Protein AF-A0A1W1HCV2-F1 (afdb_monomer_lite)

Radius of gyration: 14.99 Å; chains: 1; bounding box: 44×20×31 Å

pLDDT: mean 83.81, std 13.78, range [49.5, 97.44]

Sequence (64 aa):
MIVFVVMRFDPMQCGACGNGNLDKIFVQKEDAELYIKNTRCRRGVSWQIEERSVEVHYDESLVQ

Organism: NCBI:txid1246637

Foldseek 3Di:
DKKKWKWKADPPDDPVPTGTDGDDIGPDPVVSVVVVVPDPDDPPMDMDIDIDDDDDDDDPVPPD

Structure (mmCIF, N/CA/C/O backbone):
data_AF-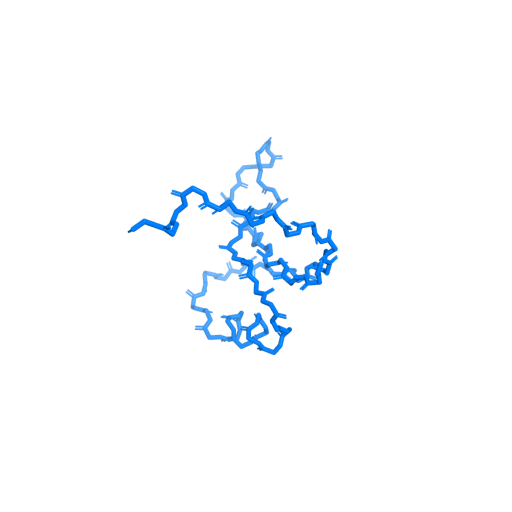A0A1W1HCV2-F1
#
_entry.id   AF-A0A1W1HCV2-F1
#
loop_
_atom_site.group_PDB
_atom_site.id
_atom_site.type_symbol
_atom_site.label_atom_id
_atom_site.label_alt_id
_atom_site.label_comp_id
_atom_site.label_asym_id
_atom_site.label_entity_id
_atom_site.label_seq_id
_atom_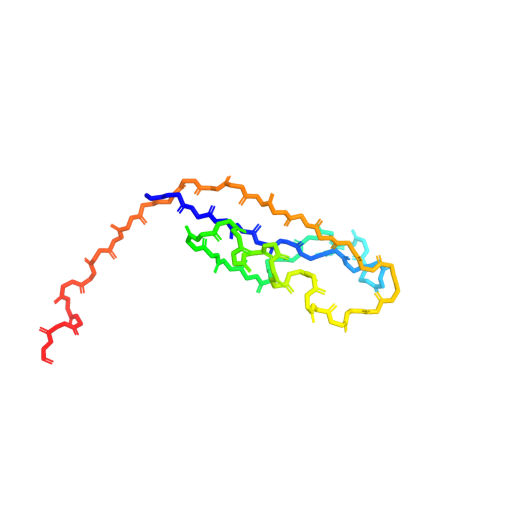site.pdbx_PDB_ins_code
_atom_site.Cartn_x
_atom_site.Cartn_y
_atom_site.Cartn_z
_atom_site.occupancy
_atom_site.B_iso_or_equiv
_atom_site.auth_seq_id
_atom_site.auth_comp_id
_atom_site.auth_asym_id
_atom_site.auth_atom_id
_atom_site.pdbx_PDB_model_num
ATOM 1 N N . MET A 1 1 ? -13.621 4.950 9.547 1.00 91.00 1 MET A N 1
ATOM 2 C CA . MET A 1 1 ? -12.495 4.172 10.106 1.00 91.00 1 MET A CA 1
ATOM 3 C C . MET A 1 1 ? -11.269 4.366 9.227 1.00 91.00 1 MET A C 1
ATOM 5 O O . MET A 1 1 ? -11.439 4.674 8.054 1.00 91.00 1 MET A O 1
ATOM 9 N N . ILE A 1 2 ? -10.062 4.211 9.771 1.00 94.69 2 ILE A N 1
ATOM 10 C CA . ILE A 1 2 ? -8.830 4.260 8.970 1.00 94.69 2 ILE A CA 1
ATOM 11 C C . ILE A 1 2 ? -8.510 2.860 8.444 1.00 94.69 2 ILE A C 1
ATOM 13 O O . ILE A 1 2 ? -8.675 1.875 9.163 1.00 94.69 2 ILE A O 1
ATOM 17 N N . VAL A 1 3 ? -8.071 2.784 7.189 1.00 96.56 3 VAL A N 1
ATOM 18 C CA . VAL A 1 3 ? -7.556 1.571 6.550 1.00 96.56 3 VAL A CA 1
ATOM 19 C C . VAL A 1 3 ? -6.236 1.858 5.841 1.00 96.56 3 VAL A C 1
ATOM 21 O O . VAL A 1 3 ? -5.951 2.988 5.443 1.00 96.56 3 VAL A O 1
ATOM 24 N N . PHE A 1 4 ? -5.448 0.807 5.655 1.00 97.38 4 PHE A N 1
ATOM 25 C CA . PHE A 1 4 ? -4.151 0.824 4.997 1.00 97.38 4 PHE A CA 1
ATOM 26 C C . PHE A 1 4 ? -4.253 0.057 3.682 1.00 97.38 4 PHE A C 1
ATOM 28 O O . PHE A 1 4 ? -4.438 -1.162 3.657 1.00 97.38 4 PHE A O 1
ATOM 35 N N . VAL A 1 5 ? -4.176 0.795 2.583 1.00 95.88 5 VAL A N 1
ATOM 36 C CA . VAL A 1 5 ? -4.352 0.301 1.222 1.00 95.88 5 VAL A CA 1
ATOM 37 C C . VAL A 1 5 ? -2.985 -0.004 0.627 1.00 95.88 5 VAL A C 1
ATOM 39 O O . VAL A 1 5 ? -2.166 0.891 0.442 1.00 95.88 5 VAL A O 1
ATOM 42 N N . VAL A 1 6 ? -2.727 -1.272 0.328 1.00 94.50 6 VAL A N 1
ATOM 43 C CA . VAL A 1 6 ? -1.496 -1.719 -0.323 1.00 94.50 6 VAL A CA 1
ATOM 44 C C . VAL A 1 6 ? -1.676 -1.649 -1.833 1.00 94.50 6 VAL A C 1
ATOM 46 O O . VAL A 1 6 ? -2.499 -2.362 -2.412 1.00 94.50 6 VAL A O 1
ATOM 49 N N . MET A 1 7 ? -0.865 -0.805 -2.462 1.00 92.19 7 MET A N 1
ATOM 50 C CA . MET A 1 7 ? -0.776 -0.626 -3.905 1.00 92.19 7 MET A CA 1
ATOM 51 C C . MET A 1 7 ? 0.477 -1.326 -4.437 1.00 92.19 7 MET A C 1
ATOM 53 O O . MET A 1 7 ? 1.571 -1.166 -3.885 1.00 92.19 7 MET A O 1
ATOM 57 N N . ARG A 1 8 ? 0.327 -2.086 -5.524 1.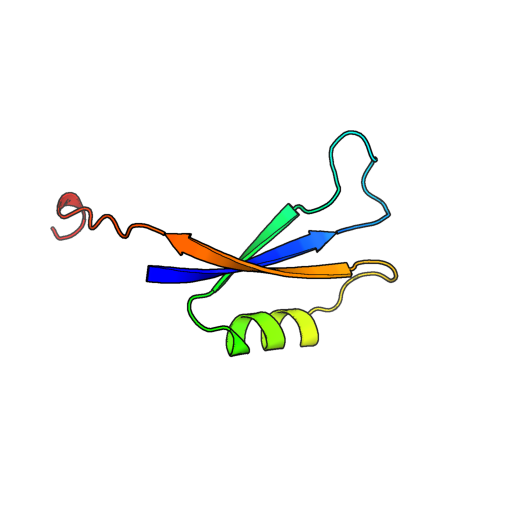00 89.31 8 ARG A N 1
ATOM 58 C CA . ARG A 1 8 ? 1.411 -2.810 -6.201 1.00 89.31 8 ARG A CA 1
ATOM 59 C C . ARG A 1 8 ? 1.723 -2.196 -7.559 1.00 89.31 8 ARG A C 1
ATOM 61 O O . ARG A 1 8 ? 0.832 -2.036 -8.394 1.00 89.31 8 ARG A O 1
ATOM 68 N N . PHE A 1 9 ? 3.000 -1.947 -7.818 1.00 86.88 9 PHE A N 1
ATOM 69 C CA . PHE A 1 9 ? 3.495 -1.387 -9.072 1.00 86.88 9 PHE A CA 1
ATOM 70 C C . PHE A 1 9 ? 4.393 -2.415 -9.755 1.00 86.88 9 PHE A C 1
ATOM 72 O O . PHE A 1 9 ? 5.438 -2.782 -9.219 1.00 86.88 9 PHE A O 1
ATOM 79 N N . ASP A 1 10 ? 3.969 -2.913 -10.918 1.00 83.75 10 ASP A N 1
ATOM 80 C CA . ASP A 1 10 ? 4.720 -3.901 -11.695 1.00 83.75 10 ASP A CA 1
ATOM 81 C C . ASP A 1 10 ? 5.304 -3.239 -12.955 1.00 83.75 10 ASP A C 1
ATOM 83 O O . ASP A 1 10 ? 4.536 -2.804 -13.815 1.00 83.75 10 ASP A O 1
ATOM 87 N N . PRO A 1 11 ? 6.640 -3.180 -13.106 1.00 73.94 11 PRO A N 1
ATOM 88 C CA . PRO A 1 11 ? 7.286 -2.530 -14.244 1.00 73.94 11 PRO A CA 1
ATOM 89 C C . PRO A 1 11 ? 7.059 -3.260 -15.576 1.00 73.94 11 PRO A C 1
ATOM 91 O O . PRO A 1 11 ? 7.406 -2.722 -16.625 1.00 73.94 11 PRO A O 1
ATOM 94 N N . MET A 1 12 ? 6.519 -4.485 -15.562 1.00 71.69 12 MET A N 1
ATOM 95 C CA . MET A 1 12 ? 6.174 -5.234 -16.773 1.00 71.69 12 MET A CA 1
ATOM 96 C C . MET A 1 12 ? 4.754 -4.950 -17.282 1.00 71.69 12 MET A C 1
ATOM 98 O O . MET A 1 12 ? 4.394 -5.436 -18.356 1.00 71.69 12 MET A O 1
ATOM 102 N N . GLN A 1 13 ? 3.934 -4.187 -16.552 1.00 67.19 13 GLN A N 1
ATOM 103 C CA . GLN A 1 13 ? 2.622 -3.762 -17.042 1.00 67.19 13 GLN A CA 1
ATOM 104 C C . GLN A 1 13 ? 2.744 -2.515 -17.928 1.00 67.19 13 GLN A C 1
ATOM 106 O O . GLN A 1 13 ? 3.573 -1.639 -17.692 1.00 67.19 13 GLN A O 1
ATOM 111 N N . CYS A 1 14 ? 1.947 -2.449 -19.002 1.00 55.00 14 CYS A N 1
ATOM 112 C CA . CYS A 1 14 ? 2.047 -1.355 -19.963 1.00 55.00 14 CYS A CA 1
ATOM 113 C C . CYS A 1 14 ? 1.658 -0.009 -19.318 1.00 55.00 14 CYS A C 1
ATOM 115 O O . CYS A 1 14 ? 0.679 0.091 -18.572 1.00 55.00 14 CYS A O 1
ATOM 117 N N . GLY A 1 15 ? 2.404 1.049 -19.650 1.00 53.56 15 GLY A N 1
ATOM 118 C CA . GLY A 1 15 ? 2.237 2.388 -19.067 1.00 53.56 15 GLY A CA 1
ATOM 119 C C . GLY A 1 15 ? 0.900 3.082 -19.367 1.00 53.56 15 GLY A C 1
ATOM 120 O O . GLY A 1 15 ? 0.651 4.153 -18.829 1.00 53.56 15 GLY A O 1
ATOM 121 N N . ALA A 1 16 ? 0.036 2.486 -20.197 1.00 58.66 16 ALA A N 1
ATOM 122 C CA . ALA A 1 16 ? -1.298 3.005 -20.502 1.00 58.66 16 ALA A CA 1
ATOM 123 C C . ALA A 1 16 ? -2.364 2.602 -19.463 1.00 58.66 16 ALA A C 1
ATOM 125 O O . ALA A 1 16 ? -3.395 3.262 -19.374 1.00 58.66 16 ALA A O 1
ATOM 126 N N . CYS A 1 17 ? -2.130 1.539 -18.681 1.00 59.19 17 CYS A N 1
ATOM 127 C CA . CYS A 1 17 ? -3.100 1.033 -17.700 1.00 59.19 17 CYS A CA 1
ATOM 128 C C . CYS A 1 17 ? -2.529 0.836 -16.284 1.00 59.19 17 CYS A C 1
ATOM 130 O O . CYS A 1 17 ? -3.313 0.639 -15.363 1.00 59.19 17 CYS A O 1
ATOM 132 N N . GLY A 1 18 ? -1.204 0.829 -16.087 1.00 53.12 18 GLY A N 1
ATOM 133 C CA . GLY A 1 18 ? -0.626 0.144 -14.925 1.00 53.12 18 GLY A CA 1
ATOM 134 C C . GLY A 1 18 ? 0.553 0.838 -14.260 1.00 53.12 18 GLY A C 1
ATOM 135 O O . GLY A 1 18 ? 1.685 0.417 -14.442 1.00 53.12 18 GLY A O 1
ATOM 136 N N . ASN A 1 19 ? 0.275 1.813 -13.396 1.00 62.88 19 ASN A N 1
ATOM 137 C CA . ASN A 1 19 ? 1.146 2.115 -12.262 1.00 62.88 19 ASN A CA 1
ATOM 138 C C . ASN A 1 19 ? 0.269 2.223 -11.008 1.00 62.88 19 ASN A C 1
ATOM 140 O O . ASN A 1 19 ? -0.342 3.259 -10.767 1.00 62.88 19 ASN A O 1
ATOM 144 N N . GLY A 1 20 ? 0.203 1.134 -10.234 1.00 69.12 20 GLY A N 1
ATOM 145 C CA . GLY A 1 20 ? -0.459 1.082 -8.926 1.00 69.12 20 GLY A CA 1
ATOM 146 C C . GLY A 1 20 ? -1.803 0.365 -8.966 1.00 69.12 20 GLY A C 1
ATOM 147 O O . GLY A 1 20 ? -2.849 1.001 -9.021 1.00 69.12 20 GLY A O 1
ATOM 148 N N . ASN A 1 21 ? -1.782 -0.966 -8.903 1.00 84.06 21 ASN A N 1
ATOM 149 C CA . ASN A 1 21 ? -2.997 -1.750 -8.696 1.00 84.06 21 ASN A CA 1
ATOM 150 C C . ASN A 1 21 ? -3.281 -1.880 -7.207 1.00 84.06 21 ASN A C 1
ATOM 152 O O . ASN A 1 21 ? -2.365 -2.161 -6.430 1.00 84.06 21 ASN A O 1
ATOM 156 N N . LEU A 1 22 ? -4.555 -1.756 -6.835 1.00 90.06 22 LEU A N 1
ATOM 157 C CA . LEU A 1 22 ? -5.009 -2.198 -5.526 1.00 90.06 22 LEU A CA 1
ATOM 158 C C . LEU A 1 22 ? -4.688 -3.685 -5.377 1.00 90.06 22 LEU A C 1
ATOM 160 O O . LEU A 1 22 ? -5.167 -4.507 -6.157 1.00 90.06 22 LEU A O 1
ATOM 164 N N . ASP A 1 23 ? -3.882 -4.015 -4.377 1.00 91.12 23 ASP A N 1
ATOM 165 C CA . ASP A 1 23 ? -3.494 -5.392 -4.104 1.00 91.12 23 ASP A CA 1
ATOM 166 C C . ASP A 1 23 ? -4.253 -5.924 -2.884 1.00 91.12 23 ASP A C 1
ATOM 168 O O . ASP A 1 23 ? -4.904 -6.967 -2.969 1.00 91.12 23 ASP A O 1
ATOM 172 N N . LYS A 1 24 ? -4.257 -5.176 -1.768 1.00 94.62 24 LYS A N 1
ATOM 173 C CA . LYS A 1 24 ? -5.001 -5.553 -0.555 1.00 94.62 24 LYS A CA 1
ATOM 174 C C . LYS A 1 24 ? -5.276 -4.367 0.376 1.00 94.62 24 LYS A C 1
ATOM 176 O O . LYS A 1 24 ? -4.562 -3.373 0.343 1.00 94.62 24 LYS A O 1
ATOM 181 N N . ILE A 1 25 ? -6.296 -4.483 1.228 1.00 95.81 25 ILE A N 1
ATOM 182 C CA . ILE A 1 25 ? -6.656 -3.492 2.257 1.00 95.81 25 ILE A CA 1
ATOM 183 C C . ILE A 1 25 ? -6.534 -4.138 3.640 1.00 95.81 25 ILE A C 1
ATOM 185 O O . ILE A 1 25 ? -6.948 -5.283 3.827 1.00 95.81 25 ILE A O 1
ATOM 189 N N . PHE A 1 26 ? -5.986 -3.397 4.600 1.00 96.94 26 PHE A N 1
ATOM 190 C CA . PHE A 1 26 ? -5.820 -3.814 5.991 1.00 96.94 26 PHE A CA 1
ATOM 191 C C . PHE A 1 26 ? -6.396 -2.776 6.951 1.00 96.94 26 PHE A C 1
ATOM 193 O O . PHE A 1 26 ? -6.467 -1.592 6.634 1.00 96.94 26 PHE A O 1
ATOM 200 N N . VAL A 1 27 ? -6.783 -3.218 8.146 1.00 96.31 27 VAL A N 1
ATOM 201 C CA . VAL A 1 27 ? -7.231 -2.329 9.235 1.00 96.31 27 VAL A CA 1
ATOM 202 C C . VAL A 1 27 ? -6.096 -1.955 10.193 1.00 96.31 27 VAL A C 1
ATOM 204 O O . VAL A 1 27 ? -6.198 -0.960 10.900 1.00 96.31 27 VAL A O 1
ATOM 207 N N . GLN A 1 28 ? -5.000 -2.721 10.181 1.00 97.25 28 GLN A N 1
ATOM 208 C CA . GLN A 1 28 ? -3.769 -2.461 10.931 1.00 97.25 28 GLN A CA 1
ATOM 209 C C . GLN A 1 28 ? -2.607 -2.251 9.962 1.00 97.25 28 GLN A C 1
ATOM 211 O O . GLN A 1 28 ? -2.516 -2.919 8.927 1.00 97.25 28 GLN A O 1
ATOM 216 N N . LYS A 1 29 ? -1.709 -1.325 10.297 1.00 96.06 29 LYS A N 1
ATOM 217 C CA . LYS A 1 29 ? -0.577 -0.970 9.438 1.00 96.06 29 LYS A CA 1
ATOM 218 C C . LYS A 1 29 ? 0.479 -2.071 9.426 1.00 96.06 29 LYS A C 1
ATOM 220 O O . LYS A 1 29 ? 1.038 -2.388 8.380 1.00 96.06 29 LYS A O 1
ATOM 225 N N . GLU A 1 30 ? 0.716 -2.677 10.580 1.00 97.44 30 GLU A N 1
ATOM 226 C CA . GLU A 1 30 ? 1.718 -3.717 10.800 1.00 97.44 30 GLU A CA 1
ATOM 227 C C . GLU A 1 30 ? 1.428 -4.946 9.929 1.00 97.44 30 GLU A C 1
ATOM 229 O O . GLU A 1 30 ? 2.346 -5.523 9.343 1.00 97.44 30 GLU A O 1
ATOM 234 N N . ASP A 1 31 ? 0.147 -5.292 9.767 1.00 97.38 31 ASP A N 1
ATOM 235 C CA . ASP A 1 31 ? -0.303 -6.380 8.894 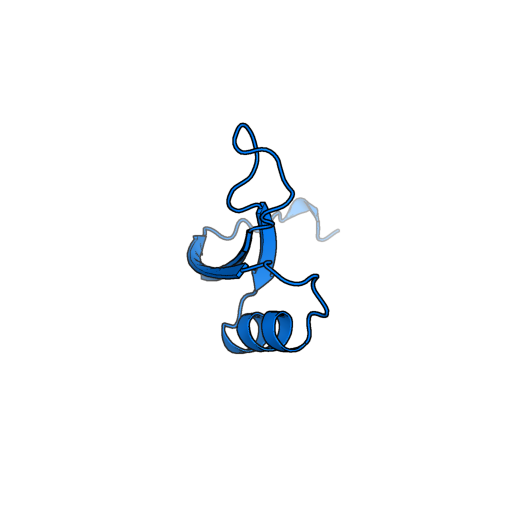1.00 97.38 31 ASP A CA 1
ATOM 236 C C . ASP A 1 31 ? -0.003 -6.082 7.415 1.00 97.38 31 ASP A C 1
ATOM 238 O O . ASP A 1 31 ? 0.440 -6.968 6.678 1.00 97.38 31 ASP A O 1
ATOM 242 N N . ALA A 1 32 ? -0.187 -4.829 6.983 1.00 95.69 32 ALA A N 1
ATOM 243 C CA . ALA A 1 32 ? 0.139 -4.390 5.626 1.00 95.69 32 ALA A CA 1
ATOM 244 C C . ALA A 1 32 ? 1.654 -4.434 5.357 1.00 95.69 32 ALA A C 1
ATOM 246 O O . ALA A 1 32 ? 2.097 -4.903 4.306 1.00 95.69 32 ALA A O 1
ATOM 247 N N . GLU A 1 33 ? 2.471 -4.000 6.319 1.00 95.75 33 GLU A N 1
ATOM 248 C CA . GLU A 1 33 ? 3.932 -4.068 6.217 1.00 95.75 33 GLU A CA 1
ATOM 249 C C . GLU A 1 33 ? 4.442 -5.513 6.202 1.00 95.75 33 GLU A C 1
ATOM 251 O O . GLU A 1 33 ? 5.327 -5.861 5.413 1.00 95.75 33 GLU A O 1
ATOM 256 N N . LEU A 1 34 ? 3.886 -6.371 7.062 1.00 96.62 34 LEU A N 1
ATOM 257 C CA . LEU A 1 34 ? 4.231 -7.788 7.120 1.00 96.62 34 LEU A CA 1
ATOM 258 C C . LEU A 1 34 ? 3.849 -8.506 5.821 1.00 96.62 34 LEU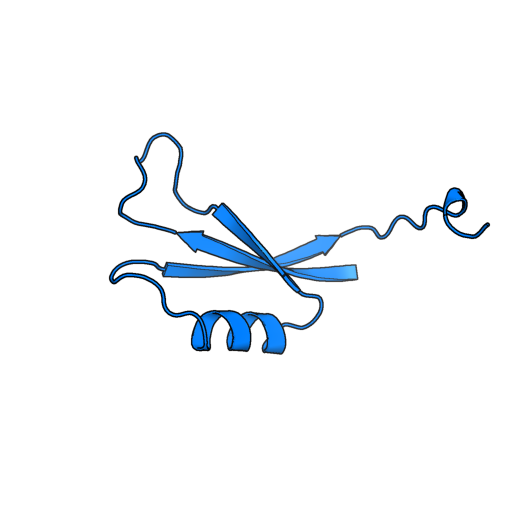 A C 1
ATOM 260 O O . LEU A 1 34 ? 4.621 -9.324 5.316 1.00 96.62 34 LEU A O 1
ATOM 264 N N . TYR A 1 35 ? 2.692 -8.167 5.254 1.00 94.88 35 TYR A N 1
ATOM 265 C CA . TYR A 1 35 ? 2.249 -8.672 3.961 1.00 94.88 35 TYR A CA 1
ATOM 266 C C . TYR A 1 35 ? 3.260 -8.373 2.846 1.00 94.88 35 TYR A C 1
ATOM 268 O O . TYR A 1 35 ? 3.680 -9.291 2.136 1.00 94.88 35 TYR A O 1
ATOM 276 N N . ILE A 1 36 ? 3.720 -7.122 2.735 1.00 92.31 36 ILE A N 1
ATOM 277 C CA . ILE A 1 36 ? 4.720 -6.729 1.732 1.00 92.31 36 ILE A CA 1
ATOM 278 C C . ILE A 1 36 ? 6.038 -7.483 1.953 1.00 92.31 36 ILE A C 1
ATOM 280 O O . ILE A 1 36 ? 6.589 -8.038 1.002 1.00 92.31 36 ILE A O 1
ATOM 284 N N . LYS A 1 37 ? 6.524 -7.564 3.201 1.00 92.00 37 LYS A N 1
ATOM 285 C CA . LYS A 1 37 ? 7.781 -8.261 3.546 1.00 92.00 37 LYS A CA 1
ATOM 286 C C . LYS A 1 37 ? 7.759 -9.745 3.177 1.00 92.00 37 LYS A C 1
ATOM 288 O O . LYS A 1 37 ? 8.773 -10.282 2.740 1.00 92.00 37 LYS A O 1
ATOM 293 N N . ASN A 1 38 ? 6.614 -10.401 3.348 1.00 92.25 38 ASN A N 1
ATOM 294 C CA . ASN A 1 38 ? 6.458 -11.830 3.075 1.00 92.25 38 ASN A CA 1
ATOM 295 C C . ASN A 1 38 ? 6.130 -12.139 1.609 1.00 92.25 38 ASN A C 1
ATOM 297 O O . ASN A 1 38 ? 6.129 -13.309 1.210 1.00 92.25 38 ASN A O 1
ATOM 301 N N . THR A 1 39 ? 5.855 -11.121 0.794 1.00 86.50 39 THR A N 1
ATOM 302 C CA . THR A 1 39 ? 5.474 -11.332 -0.597 1.00 86.50 39 THR A CA 1
ATOM 303 C C . THR A 1 39 ? 6.690 -11.669 -1.459 1.00 86.50 39 THR A C 1
ATOM 305 O O . THR A 1 39 ? 7.662 -10.922 -1.549 1.00 86.50 39 THR A O 1
ATOM 308 N N . ARG A 1 40 ? 6.617 -12.800 -2.165 1.00 79.12 40 ARG A N 1
ATOM 309 C CA . ARG A 1 40 ? 7.632 -13.230 -3.136 1.00 79.12 40 ARG A CA 1
ATOM 310 C C . ARG A 1 40 ? 7.301 -12.691 -4.526 1.00 79.12 40 ARG A C 1
ATOM 312 O O . ARG A 1 40 ? 6.840 -13.430 -5.393 1.00 79.12 40 ARG A O 1
ATOM 319 N N . CYS A 1 41 ? 7.502 -11.394 -4.731 1.00 75.94 41 CYS A N 1
ATOM 320 C CA . CYS A 1 41 ? 7.287 -10.771 -6.037 1.00 75.94 41 CYS A CA 1
ATOM 321 C C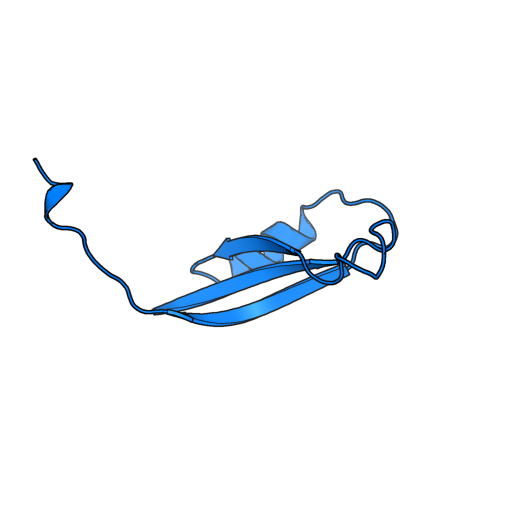 . CYS A 1 41 ? 8.518 -10.844 -6.948 1.00 75.94 41 CYS A C 1
ATOM 323 O O . CYS A 1 41 ? 9.648 -11.062 -6.510 1.00 75.94 41 CYS A O 1
ATOM 325 N N . ARG A 1 42 ? 8.280 -10.666 -8.252 1.00 71.06 42 ARG A N 1
ATOM 326 C CA . ARG A 1 42 ? 9.337 -10.594 -9.267 1.00 71.06 42 ARG A CA 1
ATOM 327 C C . ARG A 1 42 ? 10.201 -9.346 -9.050 1.00 71.06 42 ARG A C 1
ATOM 329 O O . ARG A 1 42 ? 9.747 -8.338 -8.511 1.00 71.06 42 ARG A O 1
ATOM 336 N N . ARG A 1 43 ? 11.456 -9.412 -9.500 1.00 71.00 43 ARG A N 1
ATOM 337 C CA . ARG A 1 43 ? 12.403 -8.291 -9.435 1.00 71.00 43 ARG A CA 1
ATOM 338 C C . ARG A 1 43 ? 11.823 -7.071 -10.162 1.00 71.00 43 ARG A C 1
ATOM 340 O O . ARG A 1 43 ? 11.415 -7.190 -11.311 1.00 71.00 43 ARG A O 1
ATOM 347 N N . GLY A 1 44 ? 11.825 -5.920 -9.490 1.00 77.44 44 GLY A N 1
ATOM 348 C CA . GLY A 1 44 ? 11.342 -4.648 -10.035 1.00 77.44 44 GLY A CA 1
ATOM 349 C C . GLY A 1 44 ? 9.942 -4.236 -9.576 1.00 77.44 44 GLY A C 1
ATOM 350 O O . GLY A 1 44 ? 9.584 -3.085 -9.788 1.00 77.44 44 GLY A O 1
ATOM 351 N N . VAL A 1 45 ? 9.184 -5.116 -8.910 1.00 86.12 45 VAL A N 1
ATOM 352 C CA . VAL A 1 45 ? 7.917 -4.729 -8.269 1.00 86.12 45 VAL A CA 1
ATOM 353 C C . VAL A 1 45 ? 8.196 -3.803 -7.085 1.00 86.12 45 VAL A C 1
ATOM 355 O O . VAL A 1 45 ? 9.028 -4.126 -6.234 1.00 86.12 45 VAL A O 1
ATOM 358 N N . SER A 1 46 ? 7.482 -2.682 -7.012 1.00 88.75 46 SER A N 1
ATOM 359 C CA . SER A 1 46 ? 7.472 -1.794 -5.848 1.00 88.75 46 SER A CA 1
ATOM 360 C C . SER A 1 46 ? 6.085 -1.735 -5.210 1.00 88.75 46 SER A C 1
ATOM 362 O O . SER A 1 46 ? 5.071 -2.098 -5.814 1.00 88.75 46 SER A O 1
ATOM 364 N N . TRP A 1 47 ? 6.057 -1.314 -3.949 1.00 90.50 47 TRP A N 1
ATOM 365 C CA . TRP A 1 47 ? 4.861 -1.295 -3.118 1.00 90.50 47 TRP A CA 1
ATOM 366 C C . TRP A 1 47 ? 4.695 0.069 -2.470 1.00 90.50 47 TRP A C 1
ATOM 368 O O . TRP A 1 47 ? 5.683 0.701 -2.094 1.00 90.50 47 TRP A O 1
ATOM 378 N N . GLN A 1 48 ? 3.449 0.482 -2.289 1.00 93.38 48 GLN A N 1
ATOM 379 C CA . GLN A 1 48 ? 3.090 1.674 -1.532 1.00 93.38 48 GLN A CA 1
ATOM 380 C C . GLN A 1 48 ? 1.951 1.325 -0.580 1.00 93.38 48 GLN A C 1
ATOM 382 O O . GLN A 1 48 ? 1.019 0.623 -0.963 1.00 93.38 48 GLN A O 1
ATOM 387 N N . ILE A 1 49 ? 2.030 1.811 0.656 1.00 95.56 49 ILE A N 1
ATOM 388 C CA . ILE A 1 49 ? 0.922 1.754 1.609 1.00 95.56 49 ILE A CA 1
ATOM 389 C C . ILE A 1 49 ? 0.316 3.153 1.672 1.00 95.56 49 ILE A C 1
ATOM 391 O O . ILE A 1 49 ? 1.013 4.108 2.012 1.00 95.56 49 ILE A O 1
ATOM 395 N N . GLU A 1 50 ? -0.966 3.274 1.347 1.00 95.69 50 GLU A N 1
ATOM 396 C CA . GLU A 1 50 ? -1.732 4.508 1.490 1.00 95.69 50 GLU A CA 1
ATOM 397 C C . GLU A 1 50 ? -2.666 4.421 2.691 1.00 95.69 50 GLU A C 1
ATOM 399 O O . GLU A 1 50 ? -3.424 3.465 2.841 1.00 95.69 50 GLU A O 1
ATOM 404 N N . GLU A 1 51 ? -2.650 5.447 3.532 1.00 97.25 51 GLU A N 1
ATOM 405 C CA . GLU A 1 51 ? -3.631 5.593 4.599 1.00 97.25 51 GLU A CA 1
ATOM 406 C C . GLU A 1 51 ? -4.890 6.265 4.044 1.00 97.25 51 GLU A C 1
ATOM 408 O O . GLU A 1 51 ? -4.817 7.315 3.399 1.00 97.25 51 GLU A O 1
ATOM 413 N N . ARG A 1 52 ? -6.055 5.652 4.265 1.00 95.25 52 ARG A N 1
ATOM 414 C CA . ARG A 1 52 ? -7.343 6.165 3.787 1.00 95.25 52 ARG A CA 1
ATOM 415 C C . ARG A 1 52 ? -8.377 6.138 4.907 1.00 95.25 52 ARG A C 1
ATOM 417 O O . ARG A 1 52 ? -8.501 5.152 5.629 1.00 95.25 52 ARG A O 1
ATOM 424 N N . SER A 1 53 ? -9.150 7.215 5.016 1.00 96.06 53 SER A N 1
ATOM 425 C CA . SER A 1 53 ? -10.363 7.241 5.837 1.00 96.06 53 SER A CA 1
ATOM 426 C C . SER A 1 53 ? -11.541 6.741 5.006 1.00 96.06 53 SER A C 1
ATOM 428 O O . SER A 1 53 ? -11.743 7.213 3.888 1.00 96.06 53 SER A O 1
ATOM 430 N N . VAL A 1 54 ? -12.298 5.783 5.539 1.00 91.81 54 VAL A N 1
ATOM 431 C CA . VAL A 1 54 ? -13.480 5.194 4.891 1.00 91.81 54 VAL A CA 1
ATOM 432 C C . VAL A 1 54 ? -14.690 5.221 5.819 1.00 91.81 54 VAL A C 1
ATOM 434 O O . VAL A 1 54 ? -14.554 5.134 7.043 1.00 91.81 54 VAL A O 1
ATOM 437 N N . GLU A 1 55 ? -15.882 5.314 5.243 1.00 91.81 55 GLU A N 1
ATOM 438 C CA . GLU A 1 55 ? -17.144 5.174 5.969 1.00 91.81 55 GLU A CA 1
ATOM 439 C C . GLU A 1 55 ? -17.521 3.693 6.080 1.00 91.81 55 GLU A C 1
ATOM 441 O O . GLU A 1 55 ? -17.334 2.917 5.143 1.00 91.81 55 GLU A O 1
ATOM 446 N N . VAL A 1 56 ? -18.003 3.283 7.256 1.00 82.81 56 VAL A N 1
ATOM 447 C CA . VAL A 1 56 ? -18.468 1.911 7.487 1.00 82.81 56 VAL A CA 1
ATOM 448 C C . VAL A 1 56 ? -19.978 1.920 7.357 1.00 82.81 56 VAL A C 1
ATOM 450 O O . VAL A 1 56 ? -20.664 2.514 8.188 1.00 82.81 56 VAL A O 1
ATOM 453 N N . HIS A 1 57 ? -20.485 1.258 6.324 1.00 82.94 57 HIS A N 1
ATOM 454 C CA . HIS A 1 57 ? -21.911 1.014 6.174 1.00 82.94 57 HIS A CA 1
ATOM 455 C C . HIS A 1 57 ? -22.213 -0.384 6.706 1.00 82.94 57 HIS A C 1
ATOM 457 O O . HIS A 1 57 ? -21.728 -1.378 6.166 1.00 82.94 57 HIS A O 1
ATOM 463 N N . TYR A 1 58 ? -22.981 -0.449 7.790 1.00 75.06 58 TYR A N 1
ATOM 464 C CA . TYR A 1 58 ? -23.533 -1.705 8.279 1.00 75.06 58 TYR A CA 1
ATOM 465 C C . TYR A 1 58 ? -24.810 -1.985 7.496 1.00 75.06 58 TYR A C 1
ATOM 467 O O . TYR A 1 58 ? -25.746 -1.189 7.539 1.00 75.06 58 TYR A O 1
ATOM 475 N N . ASP A 1 59 ? -24.825 -3.088 6.756 1.00 78.56 59 ASP A N 1
ATOM 476 C CA . ASP A 1 59 ? -26.042 -3.571 6.121 1.00 78.56 59 ASP A CA 1
ATOM 477 C C . ASP A 1 59 ? -26.768 -4.499 7.101 1.00 78.56 59 ASP A C 1
ATOM 479 O O . ASP A 1 59 ? -26.371 -5.645 7.320 1.00 78.56 59 ASP A O 1
ATOM 483 N N . GLU A 1 60 ? -27.818 -3.976 7.733 1.00 71.94 60 GLU A N 1
ATOM 484 C CA . GLU A 1 60 ? -28.647 -4.711 8.694 1.00 71.94 60 GLU A CA 1
ATOM 485 C C . GLU A 1 60 ? -29.444 -5.855 8.038 1.00 71.94 60 GLU A C 1
ATOM 487 O O . GLU A 1 60 ? -29.988 -6.702 8.743 1.00 71.94 60 GLU A O 1
ATOM 492 N N . SER A 1 61 ? -29.483 -5.942 6.700 1.00 73.00 61 SER A N 1
ATOM 493 C CA . SER A 1 61 ? -30.187 -7.014 5.982 1.00 73.00 61 SER A CA 1
ATOM 494 C C . SER A 1 61 ? -29.466 -8.371 5.995 1.00 73.00 61 SER A C 1
ATOM 496 O O . SER A 1 61 ? -30.067 -9.382 5.634 1.00 73.00 61 SER A O 1
ATOM 498 N N . LEU A 1 62 ? -28.202 -8.419 6.437 1.00 62.62 62 LEU A N 1
ATOM 499 C CA . LEU A 1 62 ? -27.374 -9.635 6.468 1.00 62.62 62 LEU A CA 1
ATOM 500 C C . LEU A 1 62 ? -27.415 -10.390 7.810 1.00 62.62 62 LEU A C 1
ATOM 502 O O . LEU A 1 62 ? -26.755 -11.419 7.952 1.00 62.62 62 LEU A O 1
ATOM 506 N N . VAL A 1 63 ? -28.179 -9.894 8.789 1.00 61.00 63 VAL A N 1
ATOM 507 C CA . VAL A 1 63 ? -28.399 -10.545 10.090 1.00 61.00 63 VAL A CA 1
ATOM 508 C C . VAL A 1 63 ? -29.817 -11.130 10.113 1.00 61.00 63 VAL A C 1
ATOM 510 O O . VAL A 1 63 ? -30.712 -10.589 10.760 1.00 61.00 63 VAL A O 1
ATOM 513 N N . GLN A 1 64 ? -30.041 -12.211 9.361 1.00 49.50 64 GLN A N 1
ATOM 514 C CA . GLN A 1 64 ? -31.247 -13.047 9.458 1.00 49.50 64 GLN A CA 1
ATOM 515 C C . GLN A 1 64 ? -30.881 -14.483 9.817 1.00 49.50 64 GLN A C 1
ATOM 517 O O . GLN A 1 64 ? -29.918 -15.011 9.216 1.00 49.50 64 GLN A O 1
#

Secondary structure (DSSP, 8-state):
-EEEEEEEE-TTS-TTT-S-EEEEEESSHHHHHHHHHH--PPTT-EEEEEEEE------GGG--